Protein AF-A0A5C7YRE1-F1 (afdb_monomer)

Mean predicted aligned error: 3.12 Å

Solvent-accessible surface area (backbone atoms only — not comparable to full-atom values): 4702 Å² total; per-residue (Å²): 134,77,81,62,52,73,42,68,48,92,89,38,76,45,36,32,41,44,65,36,82,90,80,56,36,36,31,46,35,26,61,62,31,65,75,58,82,70,70,62,93,65,46,45,42,90,91,42,86,41,36,22,21,45,75,33,71,48,80,88,64,56,58,62,68,61,51,52,50,53,52,54,54,56,51,62,80,58,110

Radius of gyration: 12.02 Å; Cα contacts (8 Å, |Δi|>4): 127; chains: 1; bounding box: 27×29×29 Å

pLDDT: mean 93.89, std 8.0, range [47.44, 98.69]

Foldseek 3Di:
DDDKDFDDAPNHTAWIWDDDPVVQKIWTKGQQVVPDDPPPVQWDCVPPPGMTTRIGNDPVRDDPVVVVVRVVRSSVVVD

Nearest PDB structures (foldseek):
  2ffg-assembly1_B  TM=6.247E-01  e=7.948E-01  Bacillus subtilis
  4cwe-assembly1_C  TM=4.536E-01  e=6.907E+00  Staphylococcus aureus
  7oa6-assembly1_I  TM=3.887E-01  e=6.907E+00  Saccharomyces cerevisiae S288C
  2xal-assembly1_A  TM=2.889E-01  e=6.907E+00  Arabidopsis thaliana

Secondary structure (DSSP, 8-state):
-PPPEEEEETTEEEEEEEEETTTTEEEEEETTGGG--S-TTT-B-TT-SS-EEEEESSSTT--HHHHHHHHHHHHHTT-

Sequence (79 aa):
MGHSLYLFQKKKPFCYLAPNHKKGFLDVGFAKGFELKRNQEVLVDENRNTVKTLRYFSIEGIDNEVLIDVISEAKLLYS

Structure (mmCIF, N/CA/C/O backbone):
data_AF-A0A5C7YRE1-F1
#
_entry.id   AF-A0A5C7YRE1-F1
#
loop_
_atom_site.group_PDB
_atom_site.id
_atom_site.type_symbol
_atom_site.label_atom_id
_atom_site.label_alt_id
_atom_site.label_comp_id
_atom_site.label_asym_id
_atom_site.label_entity_id
_atom_site.label_seq_id
_atom_site.pdbx_PDB_ins_code
_atom_site.Cartn_x
_atom_site.Cartn_y
_atom_site.Cartn_z
_atom_site.occupancy
_atom_site.B_iso_or_equiv
_atom_site.auth_seq_id
_atom_site.auth_comp_id
_atom_site.auth_asym_id
_atom_site.auth_atom_id
_atom_site.pdbx_PDB_model_num
ATOM 1 N N . MET A 1 1 ? 5.558 19.639 -5.806 1.00 47.44 1 MET A N 1
ATOM 2 C CA . MET A 1 1 ? 4.880 18.752 -4.837 1.00 47.44 1 MET A CA 1
ATOM 3 C C . MET A 1 1 ? 3.870 17.931 -5.616 1.00 47.44 1 MET A C 1
ATOM 5 O O . MET A 1 1 ? 3.086 18.530 -6.334 1.00 47.44 1 MET A O 1
ATOM 9 N N . GLY A 1 2 ? 3.943 16.600 -5.571 1.00 60.81 2 GLY A N 1
ATOM 10 C CA . GLY A 1 2 ? 2.900 15.759 -6.166 1.00 60.81 2 GLY A CA 1
ATOM 11 C C . GLY A 1 2 ? 1.685 15.750 -5.244 1.00 60.81 2 GLY A C 1
ATOM 12 O O . GLY A 1 2 ? 1.845 15.565 -4.038 1.00 60.81 2 GLY A O 1
ATOM 13 N N . HIS A 1 3 ? 0.493 15.991 -5.780 1.00 70.75 3 HIS A N 1
ATOM 14 C CA . HIS A 1 3 ? -0.735 15.837 -5.007 1.00 70.75 3 HIS A CA 1
ATOM 15 C C . HIS A 1 3 ? -0.985 14.345 -4.784 1.00 70.75 3 HIS A C 1
ATOM 17 O O . HIS A 1 3 ? -0.994 13.573 -5.739 1.00 70.75 3 HIS A O 1
ATOM 23 N N . SER A 1 4 ? -1.158 13.946 -3.524 1.00 84.94 4 SER A N 1
ATOM 24 C CA . SER A 1 4 ? -1.627 12.601 -3.190 1.00 84.94 4 SER A CA 1
ATOM 25 C C . SER A 1 4 ? -3.144 12.620 -3.044 1.00 84.94 4 SER A C 1
ATOM 27 O O . SER A 1 4 ? -3.692 13.531 -2.420 1.00 84.94 4 SER A O 1
ATOM 29 N N . LEU A 1 5 ? -3.824 11.629 -3.621 1.00 92.75 5 LEU A N 1
ATOM 30 C CA . LEU A 1 5 ? -5.264 11.439 -3.439 1.00 92.75 5 LEU A CA 1
ATOM 31 C C . LEU A 1 5 ? -5.490 10.518 -2.240 1.00 92.75 5 LEU A C 1
ATOM 33 O O . LEU A 1 5 ? -4.923 9.431 -2.200 1.00 92.75 5 LEU A O 1
ATOM 37 N N . TYR A 1 6 ? -6.312 10.939 -1.279 1.00 94.62 6 TYR A N 1
ATOM 38 C CA . TYR A 1 6 ? -6.555 10.199 -0.039 1.00 94.62 6 TYR A CA 1
ATOM 39 C C . TYR A 1 6 ? -7.933 9.537 -0.030 1.00 94.62 6 TYR A C 1
ATOM 41 O O . TYR A 1 6 ? -8.935 10.148 -0.398 1.00 94.62 6 TYR A O 1
ATOM 49 N N . LEU A 1 7 ? -7.977 8.304 0.469 1.00 94.44 7 LEU A N 1
ATOM 50 C CA . LEU A 1 7 ? -9.193 7.565 0.780 1.00 94.44 7 LEU A CA 1
ATOM 51 C C . LEU A 1 7 ? -9.413 7.570 2.293 1.00 94.44 7 LEU A C 1
ATOM 53 O O . LEU A 1 7 ? -8.480 7.385 3.084 1.00 94.44 7 LEU A O 1
ATOM 57 N N . PHE A 1 8 ? -10.668 7.763 2.694 1.00 94.81 8 PHE A N 1
ATOM 58 C CA . PHE A 1 8 ? -11.041 7.963 4.089 1.00 94.81 8 PHE A CA 1
ATOM 59 C C . PHE A 1 8 ? -11.970 6.860 4.588 1.00 94.81 8 PHE A C 1
ATOM 61 O O . PHE A 1 8 ? -12.938 6.499 3.925 1.00 94.81 8 PHE A O 1
ATOM 68 N N . GLN A 1 9 ? -11.709 6.398 5.808 1.00 94.62 9 GLN A N 1
ATOM 69 C CA . GLN A 1 9 ? -12.585 5.531 6.587 1.00 94.62 9 GLN A CA 1
ATOM 70 C C . GLN A 1 9 ? -12.900 6.268 7.893 1.00 94.62 9 GLN A C 1
ATOM 72 O O . GLN A 1 9 ? -11.993 6.677 8.615 1.00 94.62 9 GLN A O 1
ATOM 77 N N . LYS A 1 10 ? -14.186 6.519 8.181 1.00 92.44 10 LYS A N 1
ATOM 78 C CA . LYS A 1 10 ? -14.636 7.285 9.368 1.00 92.44 10 LYS A CA 1
ATOM 79 C C . LYS A 1 10 ? -13.887 8.619 9.570 1.00 92.44 10 LYS A C 1
ATOM 81 O O . LYS A 1 10 ? -13.438 8.929 10.671 1.00 92.44 10 LYS A O 1
ATOM 86 N N . LYS A 1 11 ? -13.744 9.410 8.497 1.00 93.12 11 LYS A N 1
ATOM 87 C CA . LYS A 1 11 ? -13.005 10.696 8.456 1.00 93.12 11 LYS A CA 1
ATOM 88 C C . LYS A 1 11 ? -11.493 10.598 8.722 1.00 93.12 11 LYS A C 1
ATOM 90 O O . LYS A 1 11 ? -10.830 11.629 8.784 1.00 93.12 11 LYS A O 1
ATOM 95 N N . LYS A 1 12 ? -10.926 9.394 8.839 1.00 93.94 12 LYS A N 1
ATOM 96 C CA . LYS A 1 12 ? -9.480 9.177 8.961 1.00 93.94 12 LYS A CA 1
ATOM 97 C C . LYS A 1 12 ? -8.915 8.732 7.608 1.00 93.94 12 LYS A C 1
ATOM 99 O O . LYS A 1 12 ? -9.460 7.789 7.029 1.00 93.94 12 LYS A O 1
ATOM 104 N N . PRO A 1 13 ? -7.861 9.381 7.084 1.00 94.88 13 PRO A N 1
ATOM 105 C CA . PRO A 1 13 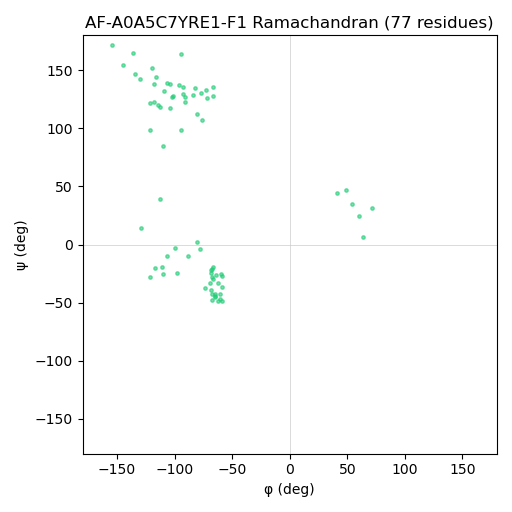? -7.180 8.884 5.898 1.00 94.88 13 PRO A CA 1
ATOM 106 C C . PRO A 1 13 ? -6.491 7.565 6.254 1.00 94.88 13 PRO A C 1
ATOM 108 O O . PRO A 1 13 ? -5.760 7.487 7.242 1.00 94.88 13 PRO A O 1
ATOM 111 N N . PHE A 1 14 ? -6.748 6.527 5.467 1.00 96.31 14 PHE A N 1
ATOM 112 C CA . PHE A 1 14 ? -6.162 5.200 5.692 1.00 96.31 14 PHE A CA 1
ATOM 113 C C . PHE A 1 14 ? -5.345 4.716 4.495 1.00 96.31 14 PHE A C 1
ATOM 115 O O . PHE A 1 14 ? -4.391 3.961 4.673 1.00 96.31 14 PHE A O 1
ATOM 122 N N . CYS A 1 15 ? -5.701 5.182 3.297 1.00 96.81 15 CYS A N 1
ATOM 123 C CA . CYS A 1 15 ? -5.067 4.822 2.040 1.00 96.81 15 CYS A CA 1
ATOM 124 C C . CYS A 1 15 ? -4.815 6.081 1.198 1.00 96.81 15 CYS A C 1
ATOM 126 O O . CYS A 1 15 ? -5.602 7.029 1.261 1.00 96.81 15 CYS A O 1
ATOM 128 N N . TYR A 1 16 ? -3.739 6.109 0.415 1.00 96.38 16 TYR A N 1
ATOM 129 C CA . TYR A 1 16 ? -3.434 7.212 -0.495 1.00 96.38 16 TYR A CA 1
ATOM 130 C C . TYR A 1 16 ? -2.774 6.746 -1.792 1.00 96.38 16 TYR A C 1
ATOM 132 O O . TYR A 1 16 ? -2.113 5.716 -1.827 1.00 96.38 16 TYR A O 1
ATOM 140 N N . LEU A 1 17 ? -2.928 7.538 -2.849 1.00 96.06 17 LEU A N 1
ATOM 141 C CA . LEU A 1 17 ? -2.264 7.357 -4.137 1.00 96.06 17 LEU A CA 1
ATOM 142 C C . LEU A 1 17 ? -1.135 8.379 -4.257 1.00 96.06 17 LEU A C 1
ATOM 144 O O . LEU A 1 17 ? -1.398 9.582 -4.240 1.00 96.06 17 LEU A O 1
ATOM 148 N N . ALA A 1 18 ? 0.105 7.907 -4.368 1.00 94.88 18 ALA A N 1
ATOM 149 C CA . ALA A 1 18 ? 1.305 8.733 -4.451 1.00 94.88 18 ALA A CA 1
ATOM 150 C C . ALA A 1 18 ? 2.083 8.445 -5.746 1.00 94.88 18 ALA A C 1
ATOM 152 O O . ALA A 1 18 ? 2.844 7.473 -5.807 1.00 94.88 18 ALA A O 1
ATOM 153 N N . PRO A 1 19 ? 1.917 9.270 -6.797 1.00 94.38 19 PRO A N 1
ATOM 154 C CA . PRO A 1 19 ? 2.690 9.116 -8.020 1.00 94.38 19 PRO A CA 1
ATOM 155 C C . PRO A 1 19 ? 4.142 9.549 -7.800 1.00 94.38 19 PRO A C 1
ATOM 157 O O . PRO A 1 19 ? 4.426 10.637 -7.292 1.00 94.38 19 PRO A O 1
ATOM 160 N N . ASN A 1 20 ? 5.079 8.723 -8.252 1.00 92.81 20 ASN A N 1
ATOM 161 C CA . ASN A 1 20 ? 6.490 9.055 -8.349 1.00 92.81 20 ASN A CA 1
ATOM 162 C C . ASN A 1 20 ? 6.887 9.193 -9.819 1.00 92.81 20 ASN A C 1
ATOM 164 O O . ASN A 1 20 ? 7.424 8.273 -10.431 1.00 92.81 20 ASN A O 1
ATOM 168 N N . HIS A 1 21 ? 6.666 10.381 -10.382 1.00 90.38 21 HIS A N 1
ATOM 169 C CA . HIS A 1 21 ? 6.974 10.664 -11.788 1.00 90.38 21 HIS A CA 1
ATOM 170 C C . HIS A 1 21 ? 8.453 10.465 -12.149 1.00 90.38 21 HIS A C 1
ATOM 172 O O . HIS A 1 21 ? 8.759 10.154 -13.292 1.00 90.38 21 HIS A O 1
ATOM 178 N N . LYS A 1 22 ? 9.375 10.620 -11.187 1.00 92.56 22 LYS A N 1
ATOM 179 C CA . LYS A 1 22 ? 10.812 10.419 -11.430 1.00 92.56 22 LYS A CA 1
ATOM 180 C C . LYS A 1 22 ? 11.172 8.944 -11.583 1.00 92.56 22 LYS A C 1
ATOM 182 O O . LYS A 1 22 ? 12.060 8.621 -12.359 1.00 92.56 22 LYS A O 1
ATOM 187 N N . LYS A 1 23 ? 10.520 8.073 -10.810 1.00 92.81 23 LYS A N 1
ATOM 188 C CA . LYS A 1 23 ? 10.777 6.626 -10.810 1.00 92.81 23 LYS A CA 1
ATOM 189 C C . LYS A 1 23 ? 9.767 5.826 -11.646 1.00 92.81 23 LYS A C 1
ATOM 191 O O . LYS A 1 23 ? 9.927 4.620 -11.767 1.00 92.81 23 LYS A O 1
ATOM 196 N N . GLY A 1 24 ? 8.752 6.481 -12.212 1.00 95.44 24 GLY A N 1
ATOM 197 C CA . GLY A 1 24 ? 7.797 5.864 -13.134 1.00 95.44 24 GLY A CA 1
ATOM 198 C C . GLY A 1 24 ? 6.813 4.895 -12.479 1.00 95.44 24 GLY A C 1
ATOM 199 O O . GLY A 1 24 ? 6.412 3.932 -13.119 1.00 95.44 24 GLY A O 1
ATOM 200 N N . PHE A 1 25 ? 6.431 5.121 -11.218 1.00 95.81 25 PHE A N 1
ATOM 201 C CA . PHE A 1 25 ? 5.456 4.272 -10.527 1.00 95.81 25 PHE A CA 1
ATOM 202 C C . PHE A 1 25 ? 4.417 5.073 -9.745 1.00 95.81 25 PHE A C 1
ATOM 204 O O . PHE A 1 25 ? 4.603 6.256 -9.450 1.00 95.81 25 PHE A O 1
ATOM 211 N N . LEU A 1 26 ? 3.340 4.393 -9.368 1.00 95.81 26 LEU A N 1
ATOM 212 C CA . LEU A 1 26 ? 2.301 4.850 -8.458 1.00 95.81 26 LEU A CA 1
ATOM 213 C C . LEU A 1 26 ? 2.271 3.932 -7.236 1.00 95.81 26 LEU A C 1
ATOM 215 O O . LEU A 1 26 ? 2.068 2.728 -7.375 1.00 95.81 26 LEU A O 1
ATOM 219 N N . ASP A 1 27 ? 2.436 4.506 -6.048 1.00 96.62 27 ASP A N 1
ATOM 220 C CA . ASP A 1 27 ? 2.233 3.777 -4.798 1.00 96.62 27 ASP A CA 1
ATOM 221 C C . ASP A 1 27 ? 0.787 3.958 -4.312 1.00 96.62 27 ASP A C 1
ATOM 223 O O . ASP A 1 27 ? 0.306 5.087 -4.178 1.00 96.62 27 ASP A O 1
ATOM 227 N N . VAL A 1 28 ? 0.117 2.851 -3.989 1.00 97.62 28 VAL A N 1
ATOM 228 C CA . VAL A 1 28 ? -1.091 2.815 -3.154 1.00 97.62 28 VAL A CA 1
ATOM 229 C C . VAL A 1 28 ? -0.642 2.548 -1.722 1.00 97.62 28 VAL A C 1
ATOM 231 O O . VAL A 1 28 ? -0.313 1.415 -1.379 1.00 97.62 28 VAL A O 1
ATOM 234 N N . GLY A 1 29 ? -0.542 3.591 -0.902 1.00 96.81 29 GLY A N 1
ATOM 235 C CA . GLY A 1 29 ? -0.000 3.508 0.452 1.00 96.81 29 GLY A CA 1
ATOM 236 C C . GLY A 1 29 ? -1.053 3.347 1.528 1.00 96.81 29 GLY A C 1
ATOM 237 O O . GLY A 1 29 ? -2.052 4.056 1.522 1.00 96.81 29 GLY A O 1
ATOM 238 N N . PHE A 1 30 ? -0.781 2.467 2.488 1.00 97.50 30 PHE A N 1
ATOM 239 C CA . PHE A 1 30 ? -1.647 2.159 3.621 1.00 97.50 30 PHE A CA 1
ATOM 240 C C . PHE A 1 30 ? -0.992 2.645 4.916 1.00 97.50 30 PHE A C 1
ATOM 242 O O . PHE A 1 30 ? 0.091 2.190 5.282 1.00 97.50 30 PHE A O 1
ATOM 249 N N . ALA A 1 31 ? -1.640 3.577 5.621 1.00 95.44 31 ALA A N 1
ATOM 250 C CA . ALA A 1 31 ? -1.064 4.276 6.779 1.00 95.44 31 ALA A CA 1
ATOM 251 C C . ALA A 1 31 ? -0.755 3.362 7.982 1.00 95.44 31 ALA A C 1
ATOM 253 O O . ALA A 1 31 ? 0.135 3.672 8.772 1.00 95.44 31 ALA A O 1
ATOM 254 N N . LYS A 1 32 ? -1.472 2.240 8.100 1.00 96.50 32 LYS A N 1
ATOM 255 C CA . LYS A 1 32 ? -1.215 1.149 9.053 1.00 96.50 32 LYS A CA 1
ATOM 256 C C . LYS A 1 32 ? -0.773 -0.130 8.334 1.00 96.50 32 LYS A C 1
ATOM 258 O O . LYS A 1 32 ? -1.179 -1.231 8.687 1.00 96.50 32 LYS A O 1
ATOM 263 N N . GLY A 1 33 ? 0.043 0.012 7.292 1.00 96.94 33 GLY A N 1
ATOM 264 C CA . GLY A 1 33 ? 0.515 -1.109 6.481 1.00 96.94 33 GLY A CA 1
ATOM 265 C C . GLY A 1 33 ? 1.301 -2.163 7.268 1.00 96.94 33 GLY A C 1
ATOM 266 O O . GLY A 1 33 ? 1.310 -3.324 6.880 1.00 96.94 33 GLY A O 1
ATOM 267 N N . PHE A 1 34 ? 1.920 -1.788 8.391 1.00 96.25 34 PHE A N 1
ATOM 268 C CA . PHE A 1 34 ? 2.601 -2.726 9.292 1.00 96.25 34 PHE A CA 1
ATOM 269 C C . PHE A 1 34 ? 1.653 -3.696 10.022 1.00 96.25 34 PHE A C 1
ATOM 271 O O . PHE A 1 34 ? 2.104 -4.740 10.482 1.00 96.25 34 PHE A O 1
ATOM 278 N N . GLU A 1 35 ? 0.361 -3.366 10.134 1.00 97.38 35 GLU A N 1
ATOM 279 C CA . GLU A 1 35 ? -0.653 -4.242 10.741 1.00 97.38 35 GLU A CA 1
ATOM 280 C C . GLU A 1 35 ? -1.288 -5.200 9.714 1.00 97.38 35 GLU A C 1
ATOM 282 O O . GLU A 1 35 ? -2.013 -6.115 10.109 1.00 97.38 35 GLU A O 1
ATOM 287 N N . LEU A 1 36 ? -1.025 -5.009 8.411 1.00 97.81 36 LEU A N 1
ATOM 288 C CA . LEU A 1 36 ? -1.492 -5.912 7.355 1.00 97.81 36 LEU A CA 1
ATOM 289 C C . LEU A 1 36 ? -0.803 -7.269 7.487 1.00 97.81 36 LEU A C 1
ATOM 291 O O . LEU A 1 36 ? 0.416 -7.336 7.650 1.00 97.81 36 LEU A O 1
ATOM 295 N N . LYS A 1 37 ? -1.575 -8.345 7.355 1.00 98.06 37 LYS A N 1
ATOM 296 C CA . LYS A 1 37 ? -1.116 -9.734 7.465 1.00 98.06 37 LYS A CA 1
ATOM 297 C C . LYS A 1 37 ? -1.138 -10.470 6.132 1.00 98.06 37 LYS A C 1
ATOM 299 O O . LYS A 1 37 ? -0.384 -11.425 5.972 1.00 98.06 37 LYS A O 1
ATOM 304 N N . ARG A 1 38 ? -1.986 -10.055 5.188 1.00 98.31 38 ARG A N 1
ATOM 305 C CA . ARG A 1 38 ? -2.115 -10.688 3.865 1.00 98.31 38 ARG A CA 1
ATOM 306 C C . ARG A 1 38 ? -1.236 -9.982 2.832 1.00 98.31 38 ARG A C 1
ATOM 308 O O . ARG A 1 38 ? -0.776 -8.867 3.084 1.00 98.31 38 ARG A O 1
ATOM 315 N N . ASN A 1 39 ? -0.992 -10.638 1.695 1.00 98.19 39 ASN A N 1
ATOM 316 C CA . ASN A 1 39 ? -0.287 -10.082 0.530 1.00 98.19 39 ASN A CA 1
ATOM 317 C C . ASN A 1 39 ? 1.101 -9.489 0.869 1.00 98.19 39 ASN A C 1
ATOM 319 O O . ASN A 1 39 ? 1.505 -8.455 0.337 1.00 98.19 39 ASN A O 1
ATOM 323 N N . GLN A 1 40 ? 1.824 -10.080 1.825 1.00 97.19 40 GLN A N 1
ATOM 324 C CA . GLN A 1 40 ? 3.079 -9.511 2.339 1.00 97.19 40 GLN A CA 1
ATOM 325 C C . GLN A 1 40 ? 4.194 -9.505 1.291 1.00 97.19 40 GLN A C 1
ATOM 327 O O . GLN A 1 40 ? 5.053 -8.630 1.315 1.00 97.19 40 GLN A O 1
ATOM 332 N N . GLU A 1 41 ? 4.158 -10.459 0.368 1.00 97.00 41 GLU A N 1
ATOM 333 C CA . GLU A 1 41 ? 5.110 -10.665 -0.718 1.00 97.00 41 GLU A CA 1
ATOM 334 C C . GLU A 1 41 ? 5.072 -9.570 -1.793 1.00 97.00 41 GLU A C 1
ATOM 336 O O . GLU A 1 41 ? 6.065 -9.363 -2.488 1.00 97.00 41 GLU A O 1
ATOM 341 N N . VAL A 1 42 ? 3.959 -8.838 -1.903 1.00 97.38 42 VAL A N 1
ATOM 342 C CA . VAL A 1 42 ? 3.779 -7.738 -2.869 1.00 97.38 42 VAL A CA 1
ATOM 343 C C . VAL A 1 42 ? 3.811 -6.351 -2.222 1.00 97.38 42 VAL A C 1
ATOM 345 O O . VAL A 1 42 ? 3.846 -5.335 -2.919 1.00 97.38 42 VAL A O 1
ATOM 348 N N . LEU A 1 43 ? 3.794 -6.281 -0.889 1.00 97.62 43 LEU A N 1
ATOM 349 C CA . LEU A 1 43 ? 3.803 -5.025 -0.149 1.00 97.62 43 LEU A CA 1
ATOM 350 C C . LEU A 1 43 ? 5.226 -4.488 0.030 1.00 97.62 43 LEU A C 1
ATOM 352 O O . LEU A 1 43 ? 6.110 -5.159 0.554 1.00 97.62 43 LEU A O 1
ATOM 356 N N . VAL A 1 44 ? 5.420 -3.220 -0.324 1.00 96.75 44 VAL A N 1
ATOM 357 C CA . VAL A 1 44 ? 6.707 -2.522 -0.216 1.00 96.75 44 VAL A CA 1
ATOM 358 C C . VAL A 1 44 ? 6.710 -1.602 1.003 1.00 96.75 44 VAL A C 1
ATOM 360 O O . VAL A 1 44 ? 5.841 -0.737 1.130 1.00 96.75 4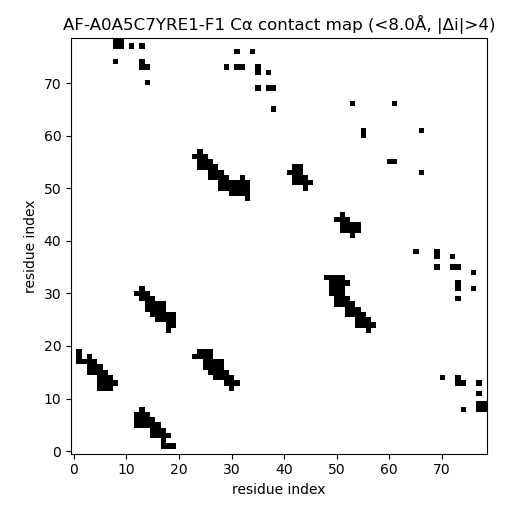4 VAL A O 1
ATOM 363 N N . ASP A 1 45 ? 7.706 -1.719 1.880 1.00 91.38 45 ASP A N 1
ATOM 364 C CA . ASP A 1 45 ? 7.849 -0.843 3.051 1.00 91.38 45 ASP A CA 1
ATOM 365 C C . ASP A 1 45 ? 8.838 0.321 2.842 1.00 91.38 45 ASP A C 1
ATOM 367 O O . ASP A 1 45 ? 8.653 1.360 3.460 1.00 91.38 45 ASP A O 1
ATOM 371 N N . GLU A 1 46 ? 9.817 0.235 1.930 1.00 85.56 46 GLU A N 1
ATOM 372 C CA . GLU A 1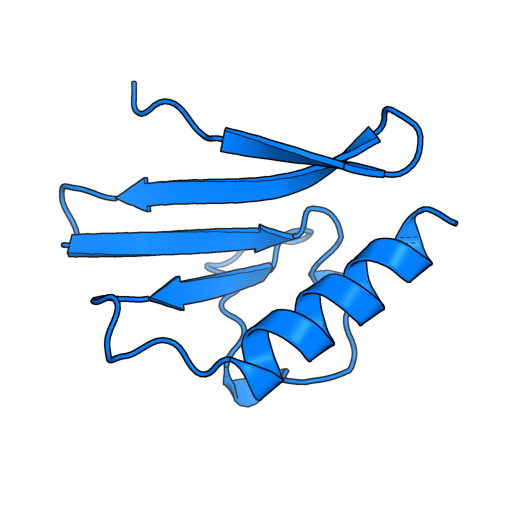 46 ? 10.895 1.235 1.734 1.00 85.56 46 GLU A CA 1
ATOM 373 C C . GLU A 1 46 ? 11.459 1.796 3.063 1.00 85.56 46 GLU A C 1
ATOM 375 O O . GLU A 1 46 ? 11.641 3.007 3.205 1.00 85.56 46 GLU A O 1
ATOM 380 N N . ASN A 1 47 ? 11.718 0.928 4.052 1.00 82.88 47 ASN A N 1
ATOM 381 C CA . ASN A 1 47 ? 12.172 1.307 5.405 1.00 82.88 47 ASN A CA 1
ATOM 382 C C . ASN A 1 47 ? 11.196 2.216 6.185 1.00 82.88 47 ASN A C 1
ATOM 384 O O . ASN A 1 47 ? 11.600 2.962 7.081 1.00 82.88 47 ASN A O 1
ATOM 388 N N . ARG A 1 48 ? 9.900 2.186 5.858 1.00 84.88 48 ARG A N 1
ATOM 389 C CA . ARG A 1 48 ? 8.850 2.901 6.594 1.00 84.88 48 ARG A CA 1
ATOM 390 C C . ARG A 1 48 ? 8.285 1.989 7.678 1.00 84.88 48 ARG A C 1
ATOM 392 O O . ARG A 1 48 ? 7.737 0.933 7.392 1.00 84.88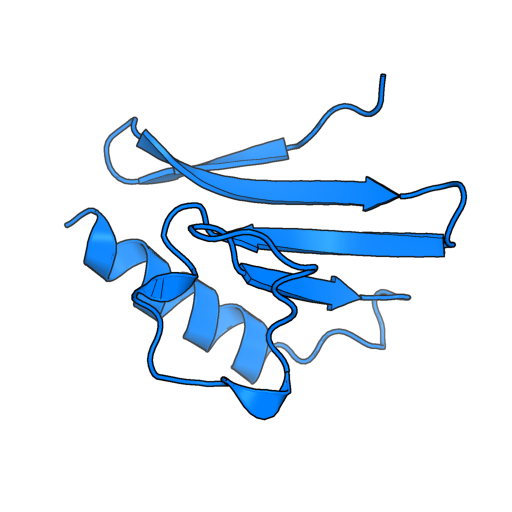 48 ARG A O 1
ATOM 399 N N . ASN A 1 49 ? 8.341 2.446 8.927 1.00 86.94 49 ASN A N 1
ATOM 400 C CA . ASN A 1 49 ? 7.904 1.646 10.077 1.00 86.94 49 ASN A CA 1
ATOM 401 C C . ASN A 1 49 ? 6.392 1.384 10.115 1.00 86.94 49 ASN A C 1
ATOM 403 O O . ASN A 1 49 ? 5.958 0.399 10.700 1.00 86.94 49 ASN A O 1
ATOM 407 N N . THR A 1 50 ? 5.58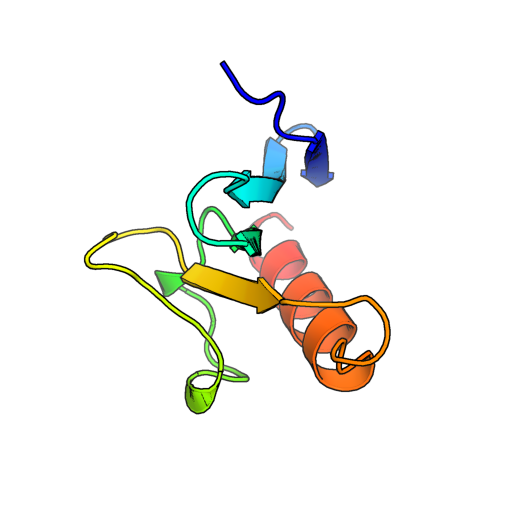2 2.279 9.543 1.00 92.56 50 THR A N 1
ATOM 408 C CA . THR A 1 50 ? 4.115 2.217 9.654 1.00 92.56 50 THR A CA 1
ATOM 409 C C . THR A 1 50 ? 3.406 2.014 8.320 1.00 92.56 50 THR A C 1
ATOM 411 O O . THR A 1 50 ? 2.262 1.563 8.289 1.00 92.56 50 THR A O 1
ATOM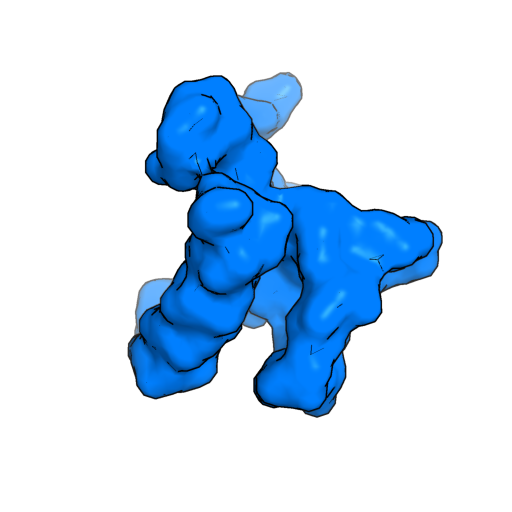 414 N N . VAL A 1 51 ? 4.070 2.321 7.207 1.00 95.75 51 VAL A N 1
ATOM 415 C CA . VAL A 1 51 ? 3.452 2.350 5.881 1.00 95.75 51 VAL A CA 1
ATOM 416 C C . VAL A 1 51 ? 3.958 1.192 5.044 1.00 95.75 51 VAL A C 1
ATOM 418 O O . VAL A 1 51 ? 5.161 1.008 4.897 1.00 95.75 51 VAL A O 1
ATOM 421 N N . LYS A 1 52 ? 3.024 0.487 4.411 1.00 97.75 52 LYS A N 1
ATOM 422 C CA . LYS A 1 52 ? 3.307 -0.396 3.280 1.00 97.75 52 LYS A CA 1
ATOM 423 C C . LYS A 1 52 ? 2.529 0.081 2.063 1.00 97.75 52 LYS A C 1
ATOM 425 O O . LYS A 1 52 ? 1.478 0.707 2.211 1.00 97.75 52 LYS A O 1
ATOM 430 N N . THR A 1 53 ? 3.053 -0.180 0.873 1.00 97.69 53 THR A N 1
ATOM 431 C CA . THR A 1 53 ? 2.456 0.246 -0.396 1.00 97.69 53 THR A CA 1
ATOM 432 C C . THR A 1 53 ? 2.345 -0.913 -1.374 1.00 97.69 53 THR A C 1
ATOM 434 O O . THR A 1 53 ? 3.282 -1.700 -1.480 1.00 97.69 53 THR A O 1
ATOM 437 N N . LEU A 1 54 ? 1.260 -0.964 -2.147 1.00 98.25 54 LEU A N 1
ATOM 438 C CA . LEU A 1 54 ? 1.261 -1.659 -3.438 1.00 98.25 54 LEU A CA 1
ATOM 439 C C . LEU A 1 54 ? 1.852 -0.713 -4.484 1.00 98.25 54 LEU A C 1
ATOM 441 O O . LEU A 1 54 ? 1.500 0.467 -4.500 1.00 98.25 54 LEU A O 1
ATOM 445 N N . ARG A 1 55 ? 2.757 -1.208 -5.331 1.00 97.75 55 ARG A N 1
ATOM 446 C CA . ARG A 1 55 ? 3.458 -0.398 -6.334 1.00 97.75 55 ARG A CA 1
ATOM 447 C C . ARG A 1 55 ? 3.071 -0.836 -7.737 1.00 97.75 55 ARG A C 1
ATOM 449 O O . ARG A 1 55 ? 3.341 -1.968 -8.122 1.00 97.75 55 ARG A O 1
ATOM 456 N N . TYR A 1 56 ? 2.511 0.086 -8.510 1.00 97.75 56 TYR A N 1
ATOM 457 C CA . TYR A 1 56 ? 2.086 -0.162 -9.885 1.00 97.75 56 TYR A CA 1
ATOM 458 C C . TYR A 1 56 ? 2.872 0.692 -10.877 1.00 97.75 56 TYR A C 1
ATOM 460 O O . TYR A 1 56 ? 3.197 1.848 -10.604 1.00 97.75 56 TYR A O 1
ATOM 468 N N . PHE A 1 57 ? 3.152 0.117 -12.046 1.00 96.88 57 PHE A N 1
ATOM 469 C CA . PHE A 1 57 ? 3.891 0.768 -13.136 1.00 96.88 57 PHE A CA 1
ATOM 470 C C . PHE A 1 57 ? 3.006 1.071 -14.353 1.00 96.88 57 PHE A C 1
ATOM 472 O O . PHE A 1 57 ? 3.342 1.933 -15.160 1.00 96.88 57 PHE A O 1
ATOM 479 N N . SER A 1 58 ? 1.860 0.399 -14.469 1.00 96.38 58 SER A N 1
ATOM 480 C CA . SER A 1 58 ? 0.832 0.664 -15.476 1.00 96.38 58 SER A CA 1
ATOM 481 C C . SER A 1 58 ? -0.538 0.207 -14.969 1.00 96.38 58 SER A C 1
ATOM 483 O O . SER A 1 58 ? -0.629 -0.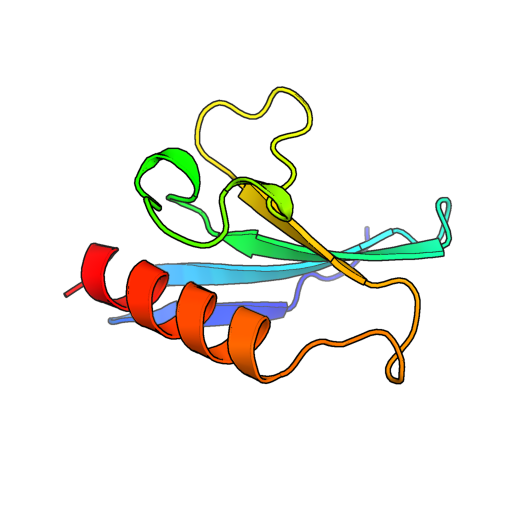435 -13.921 1.00 96.38 58 SER A O 1
ATOM 485 N N . ILE A 1 59 ? -1.599 0.542 -15.706 1.00 95.62 59 ILE A N 1
ATOM 486 C CA . ILE A 1 59 ? -2.973 0.121 -15.389 1.00 95.62 59 ILE A CA 1
ATOM 487 C C . ILE A 1 59 ? -3.125 -1.392 -15.586 1.00 95.62 59 ILE A C 1
ATOM 489 O O . ILE A 1 59 ? -3.752 -2.066 -14.778 1.00 95.62 59 ILE A O 1
ATOM 493 N N . GLU A 1 60 ? -2.507 -1.935 -16.631 1.00 97.69 60 GLU A N 1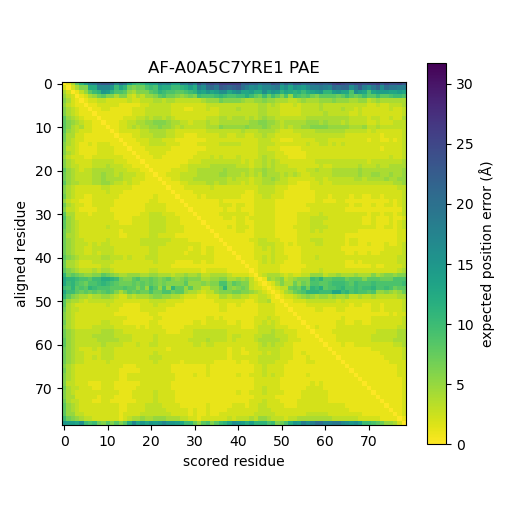
ATOM 494 C CA . GLU A 1 60 ? -2.539 -3.359 -16.980 1.00 97.69 60 GLU A CA 1
ATOM 495 C C . GLU A 1 60 ? -1.790 -4.219 -15.955 1.00 97.69 60 GLU A C 1
ATOM 497 O O . GLU A 1 60 ? -2.089 -5.399 -15.807 1.00 97.69 60 GLU A O 1
ATOM 502 N N . GLY A 1 61 ? -0.829 -3.631 -15.232 1.00 96.88 61 GLY A N 1
ATOM 503 C CA . GLY A 1 61 ? -0.102 -4.291 -14.148 1.00 96.88 61 GLY A CA 1
ATOM 504 C C . GLY A 1 61 ? -0.853 -4.334 -12.814 1.00 96.88 61 GLY A C 1
ATOM 505 O O . GLY A 1 61 ? -0.284 -4.790 -11.823 1.00 96.88 61 GLY A O 1
ATOM 506 N N . ILE A 1 62 ? -2.088 -3.825 -12.748 1.00 97.94 62 ILE A N 1
ATOM 507 C CA . ILE A 1 62 ? -2.890 -3.860 -11.525 1.00 97.94 62 ILE A CA 1
ATOM 508 C C . ILE A 1 62 ? -3.531 -5.238 -11.370 1.00 97.94 62 ILE A C 1
ATOM 510 O O . ILE A 1 62 ? -4.458 -5.597 -12.093 1.00 97.94 62 ILE A O 1
ATOM 514 N N . ASP A 1 63 ? -3.086 -5.974 -10.354 1.00 98.12 63 ASP A N 1
ATOM 515 C CA . ASP A 1 63 ? -3.826 -7.117 -9.831 1.00 98.12 63 ASP A CA 1
ATOM 516 C C . ASP A 1 63 ? -5.004 -6.617 -8.979 1.00 98.12 63 ASP A C 1
ATOM 518 O O . ASP A 1 63 ? -4.827 -6.082 -7.877 1.00 98.12 63 ASP A O 1
ATOM 522 N N . ASN A 1 64 ? -6.215 -6.749 -9.525 1.00 98.00 64 ASN A N 1
ATOM 523 C CA . ASN A 1 64 ? -7.436 -6.275 -8.880 1.00 98.00 64 ASN A CA 1
ATOM 524 C C . ASN A 1 64 ? -7.799 -7.086 -7.633 1.00 98.00 64 ASN A C 1
ATOM 526 O O . ASN A 1 64 ? -8.347 -6.510 -6.693 1.00 98.00 64 ASN A O 1
ATOM 530 N N . GLU A 1 65 ? -7.506 -8.388 -7.601 1.00 98.44 65 GLU A N 1
ATOM 531 C CA . GLU A 1 65 ? -7.833 -9.233 -6.450 1.00 98.44 65 GLU A CA 1
ATOM 532 C C . GLU A 1 65 ? -6.985 -8.816 -5.249 1.00 98.44 65 GLU A C 1
ATOM 534 O O . GLU A 1 65 ? -7.526 -8.515 -4.182 1.00 98.44 65 GLU A O 1
ATOM 539 N N . VAL A 1 66 ? -5.675 -8.662 -5.462 1.00 98.50 66 VAL A N 1
ATOM 540 C CA . VAL A 1 66 ? -4.741 -8.157 -4.447 1.00 98.50 66 VAL A CA 1
ATOM 541 C C . VAL A 1 66 ? -5.125 -6.747 -3.996 1.00 98.50 66 VAL A C 1
ATOM 543 O O . VAL A 1 66 ? -5.188 -6.472 -2.796 1.00 98.50 66 VAL A O 1
ATOM 546 N N . LEU A 1 67 ? -5.412 -5.836 -4.934 1.00 98.38 67 LEU A N 1
ATOM 547 C CA . LEU A 1 67 ? -5.768 -4.454 -4.600 1.00 98.38 67 LEU A CA 1
ATOM 548 C C . LEU A 1 67 ? -7.009 -4.387 -3.700 1.00 98.38 67 LEU A C 1
ATOM 550 O O . LEU A 1 67 ? -7.007 -3.693 -2.678 1.00 98.38 67 LEU A O 1
ATOM 554 N N . ILE A 1 68 ? -8.067 -5.111 -4.073 1.00 98.31 68 ILE A N 1
ATOM 555 C CA . ILE A 1 68 ? -9.322 -5.161 -3.317 1.00 98.31 68 ILE A CA 1
ATOM 556 C C . ILE A 1 68 ? -9.093 -5.802 -1.947 1.00 98.31 68 ILE A C 1
ATOM 558 O O . ILE A 1 68 ? -9.610 -5.293 -0.944 1.00 98.31 68 ILE A O 1
ATOM 562 N N . ASP A 1 69 ? -8.312 -6.880 -1.879 1.00 98.69 69 ASP A N 1
ATOM 563 C CA . ASP A 1 69 ? -8.059 -7.602 -0.636 1.00 98.69 69 ASP A CA 1
ATOM 564 C C . ASP A 1 69 ? -7.284 -6.750 0.382 1.00 98.69 69 ASP A C 1
ATOM 566 O O . ASP A 1 69 ? -7.683 -6.653 1.550 1.00 98.69 69 ASP A O 1
ATOM 570 N N . VAL A 1 70 ? -6.243 -6.042 -0.067 1.00 98.38 70 VAL A N 1
ATOM 571 C CA . VAL A 1 70 ? -5.448 -5.156 0.795 1.00 98.38 70 VAL A CA 1
ATOM 572 C C . VAL A 1 70 ? -6.264 -3.945 1.258 1.00 98.38 70 VAL A C 1
ATOM 574 O O . VAL A 1 70 ? -6.230 -3.604 2.442 1.00 98.38 70 VAL A O 1
ATOM 577 N N . ILE A 1 71 ? -7.051 -3.310 0.377 1.00 97.62 71 ILE A N 1
ATOM 578 C CA . ILE A 1 71 ? -7.945 -2.204 0.772 1.00 97.62 71 ILE A CA 1
ATOM 579 C C . ILE A 1 71 ? -8.964 -2.679 1.814 1.00 97.62 71 ILE A C 1
ATOM 581 O O . ILE A 1 71 ? -9.237 -1.965 2.784 1.00 97.62 71 ILE A O 1
ATOM 585 N N . SER A 1 72 ? -9.528 -3.872 1.624 1.00 97.44 72 SER A N 1
ATOM 586 C CA . SER A 1 72 ? -10.524 -4.443 2.531 1.00 97.44 72 SER A CA 1
ATOM 587 C C . SER A 1 72 ? -9.935 -4.716 3.913 1.00 97.44 72 SER A C 1
ATOM 589 O O . SER A 1 72 ? -10.535 -4.311 4.907 1.00 97.44 72 SER A O 1
ATOM 591 N N . GLU A 1 73 ? -8.737 -5.303 3.988 1.00 98.06 73 GLU A N 1
ATOM 592 C CA . GLU A 1 73 ? -8.022 -5.496 5.255 1.00 98.06 73 GLU A CA 1
ATOM 593 C C . GLU A 1 73 ? -7.693 -4.163 5.928 1.00 98.06 73 GLU A C 1
ATOM 595 O O . GLU A 1 73 ? -8.001 -3.962 7.102 1.00 98.06 73 GLU A O 1
ATOM 600 N N . ALA A 1 74 ? -7.127 -3.216 5.173 1.00 97.56 74 ALA A N 1
ATOM 601 C CA . ALA A 1 74 ? -6.730 -1.919 5.701 1.00 97.56 74 ALA A CA 1
ATOM 602 C C . ALA A 1 74 ? -7.917 -1.162 6.316 1.00 97.56 74 ALA A C 1
ATOM 604 O O . ALA A 1 74 ? -7.761 -0.516 7.350 1.00 97.56 74 ALA A O 1
ATOM 605 N N . LYS A 1 75 ? -9.119 -1.265 5.731 1.00 96.31 75 LYS A N 1
ATOM 606 C CA . LYS A 1 75 ? -10.339 -0.649 6.282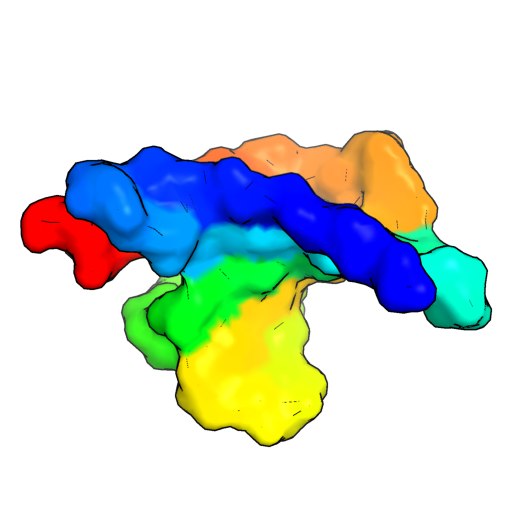 1.00 96.31 75 LYS A CA 1
ATOM 607 C C . LYS A 1 75 ? -10.721 -1.196 7.661 1.00 96.31 75 LYS A C 1
ATOM 609 O O . LYS A 1 75 ? -11.231 -0.423 8.474 1.00 96.31 75 LYS A O 1
ATOM 614 N N . LEU A 1 76 ? -10.462 -2.477 7.942 1.00 96.12 76 LEU A N 1
ATOM 615 C CA . LEU A 1 76 ? -10.743 -3.102 9.246 1.00 96.12 76 LEU A CA 1
ATOM 616 C C . LEU A 1 76 ? -9.864 -2.534 10.369 1.00 96.12 76 LEU A C 1
ATOM 618 O O . LEU A 1 76 ? -10.225 -2.595 11.537 1.00 96.12 76 LEU A O 1
ATOM 622 N N . LEU A 1 77 ? -8.738 -1.900 10.040 1.00 95.75 77 LEU A N 1
ATOM 623 C CA . LEU A 1 77 ? -7.862 -1.259 11.029 1.00 95.75 77 LEU A CA 1
ATOM 624 C C . LEU A 1 77 ? -8.390 0.103 11.521 1.00 95.75 77 LEU A C 1
ATOM 626 O O . LEU A 1 77 ? -7.778 0.743 12.384 1.00 95.75 77 LEU A O 1
ATOM 630 N N . TYR A 1 78 ? -9.503 0.560 10.939 1.00 93.00 78 TYR A N 1
ATOM 631 C CA . TYR A 1 78 ? -10.166 1.839 11.203 1.00 93.00 78 TYR A CA 1
ATOM 632 C C . TYR A 1 78 ? -11.674 1.663 11.485 1.00 93.00 78 TYR A C 1
ATOM 634 O O . TYR A 1 78 ? -12.427 2.645 11.439 1.00 93.00 78 TYR A O 1
ATOM 642 N N . SER A 1 79 ? -12.125 0.426 11.739 1.00 78.75 79 SER A N 1
ATOM 643 C CA . SER A 1 79 ? -13.488 0.113 12.196 1.00 78.75 79 SER A CA 1
ATOM 644 C C . SER A 1 79 ? -13.726 0.455 13.659 1.00 78.75 79 SER A C 1
ATOM 646 O O . SER A 1 79 ? -12.759 0.573 14.431 1.00 78.75 79 SER A O 1
#